Protein AF-A0A7W0UJC6-F1 (afdb_monomer_lite)

Radius of gyration: 40.19 Å; chains: 1; bounding box: 81×42×107 Å

Foldseek 3Di:
DDPVVVVVVVVVVVVVVVVVVVVVVVVVVVVVVVVVVVVVVVVVVVVVCVVVVVPPPPPPPPPPDDPCVVVVHDDDDDDDAADDAADDPVDDDDAPDVLHDHHHAHPAADDDDDDPDDDPSRNVRVCVVVVHDDDDDDPPDD

pLDDT: mean 87.93, std 11.22, range [51.31, 97.69]

Secondary structure (DSSP, 8-state):
--HHHHHHHHHHHHHHHHHHHHHHHHHHHHHHHHHHHHHHHHHHHHHHHHHHHSSSS----PPSS--TTTTT--PPP--------EE-TTS----SSSS--SS-EESSPPPSS--SS---HHHHHHHHHTTPPP----TT--

Sequence (142 aa):
MSKKLQEKQRKRLAEEARKAQQQRAHRRSNLITLGIALLVAAIVVVLIIQQTAGDAGSTSSAPAGVPMDEAGCTDIEEFEAEGREHIDPAQAVEYETTPPTSGNHFGTPLDAGFFPSEQPEGAVLHNLEHGQIAIWYSPDMP

Structure (mmCIF, N/CA/C/O backbone):
data_AF-A0A7W0UJC6-F1
#
_entry.id   AF-A0A7W0UJC6-F1
#
loop_
_atom_site.group_PDB
_atom_site.id
_atom_site.type_symbol
_atom_site.label_atom_id
_atom_site.label_alt_id
_atom_site.label_comp_id
_atom_site.label_asym_id
_atom_site.label_entity_id
_atom_site.label_seq_id
_atom_site.pdbx_PDB_ins_code
_atom_site.Cartn_x
_atom_site.Cartn_y
_atom_site.Cartn_z
_atom_site.occupancy
_atom_site.B_iso_or_equiv
_atom_site.auth_seq_id
_atom_site.auth_comp_id
_atom_site.auth_asym_id
_atom_site.auth_atom_id
_atom_site.pdbx_PDB_model_num
ATOM 1 N N . MET A 1 1 ? -65.809 0.322 80.908 1.00 58.91 1 MET A N 1
ATOM 2 C CA 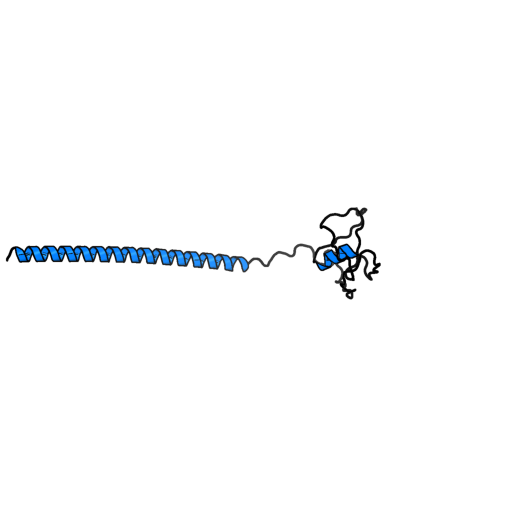. MET A 1 1 ? -64.559 0.833 80.292 1.00 58.91 1 MET A CA 1
ATOM 3 C C . MET A 1 1 ? -64.775 2.258 79.794 1.00 58.91 1 MET A C 1
ATOM 5 O O . MET A 1 1 ? -65.839 2.536 79.260 1.00 58.91 1 MET A O 1
ATOM 9 N N . SER A 1 2 ? -63.809 3.164 79.981 1.00 80.94 2 SER A N 1
ATOM 10 C CA . SER A 1 2 ? -63.935 4.574 79.569 1.00 80.94 2 SER A CA 1
ATOM 11 C C . SER A 1 2 ? -63.904 4.723 78.041 1.00 80.94 2 SER A C 1
ATOM 13 O O . SER A 1 2 ? -63.013 4.175 77.393 1.00 80.94 2 SER A O 1
ATOM 15 N N . LYS A 1 3 ? -64.834 5.501 77.462 1.00 81.88 3 LYS A N 1
ATOM 16 C CA . LYS A 1 3 ? -64.930 5.778 76.010 1.00 81.88 3 LYS A CA 1
ATOM 17 C C . LYS A 1 3 ? -63.601 6.256 75.400 1.00 81.88 3 LYS A C 1
ATOM 19 O O . LYS A 1 3 ? -63.263 5.888 74.279 1.00 81.88 3 LYS A O 1
ATOM 24 N N . LYS A 1 4 ? -62.799 6.998 76.175 1.00 82.25 4 LYS A N 1
ATOM 25 C CA . LYS A 1 4 ? -61.469 7.480 75.762 1.00 82.25 4 LYS A CA 1
ATOM 26 C C . LYS A 1 4 ? -60.470 6.346 75.497 1.00 82.25 4 LYS A C 1
ATOM 28 O O . LYS A 1 4 ? -59.620 6.470 74.619 1.00 82.25 4 LYS A O 1
ATOM 33 N N . LEU A 1 5 ? -60.565 5.236 76.234 1.00 84.75 5 LEU A N 1
ATOM 34 C CA . LEU A 1 5 ? -59.692 4.076 76.042 1.00 84.75 5 LEU A CA 1
ATOM 35 C C . LEU A 1 5 ? -60.016 3.361 74.723 1.00 84.75 5 LEU A C 1
ATOM 37 O O . LEU A 1 5 ? -59.102 3.035 73.968 1.00 84.75 5 LEU A O 1
ATOM 41 N N . GLN A 1 6 ? -61.307 3.194 74.420 1.00 86.69 6 GLN A N 1
ATOM 42 C CA . GLN A 1 6 ? -61.773 2.577 73.175 1.00 86.69 6 GLN A CA 1
ATOM 43 C C . GLN A 1 6 ? -61.375 3.406 71.947 1.00 86.69 6 GLN A C 1
ATOM 45 O O . GLN A 1 6 ? -60.921 2.857 70.945 1.00 86.69 6 GLN A O 1
ATOM 50 N N . GLU A 1 7 ? -61.476 4.735 72.026 1.00 88.19 7 GLU A N 1
ATOM 51 C CA . GLU A 1 7 ? -61.050 5.624 70.941 1.00 88.19 7 GLU A CA 1
ATOM 52 C C . GLU A 1 7 ? -59.532 5.551 70.698 1.00 88.19 7 GLU A C 1
ATOM 54 O O . GLU A 1 7 ? -59.084 5.457 69.553 1.00 88.19 7 GLU A O 1
ATOM 59 N N . LYS A 1 8 ? -58.728 5.508 71.770 1.00 87.75 8 LYS A N 1
ATOM 60 C CA . LYS A 1 8 ? -57.268 5.342 71.685 1.00 87.75 8 LYS A CA 1
ATOM 61 C C . LYS A 1 8 ? -56.878 3.994 71.072 1.00 87.75 8 LYS A C 1
ATOM 63 O O . LYS A 1 8 ? -55.961 3.945 70.255 1.00 87.75 8 LYS A O 1
ATOM 68 N N . GLN A 1 9 ? -57.575 2.917 71.434 1.00 89.06 9 GLN A N 1
ATOM 69 C CA . GLN A 1 9 ? -57.369 1.587 70.852 1.00 89.06 9 GLN A CA 1
ATOM 70 C C . GLN A 1 9 ? -57.718 1.559 69.357 1.00 89.06 9 GLN A C 1
ATOM 72 O O . GLN A 1 9 ? -56.924 1.060 68.565 1.00 89.06 9 GLN A O 1
ATOM 77 N N . ARG A 1 10 ? -58.840 2.167 68.945 1.00 89.00 10 ARG A N 1
ATOM 78 C CA . ARG A 1 10 ? -59.223 2.271 67.524 1.00 89.00 10 ARG A CA 1
ATOM 79 C C . ARG A 1 10 ? -58.198 3.044 66.694 1.00 89.00 10 ARG A C 1
ATOM 81 O O . ARG A 1 10 ? -57.856 2.599 65.604 1.00 89.00 10 ARG A O 1
ATOM 88 N N . LYS A 1 11 ? -57.674 4.163 67.210 1.00 89.50 11 LYS A N 1
ATOM 89 C CA . LYS A 1 11 ? -56.626 4.942 66.524 1.00 89.50 11 LYS A CA 1
ATOM 90 C C . LYS A 1 11 ? -55.333 4.140 66.355 1.00 89.50 11 LYS A C 1
ATOM 92 O O . LYS A 1 11 ? -54.776 4.136 65.264 1.00 89.50 11 LYS A O 1
ATOM 97 N N . ARG A 1 12 ? -54.900 3.415 67.395 1.00 90.19 12 ARG A N 1
ATOM 98 C CA . ARG A 1 12 ? -53.716 2.538 67.332 1.00 90.19 12 ARG A CA 1
ATOM 99 C C . ARG A 1 12 ? -53.869 1.429 66.293 1.00 90.19 12 ARG A C 1
ATOM 101 O O . ARG A 1 12 ? -52.991 1.278 65.454 1.00 90.19 12 ARG A O 1
ATOM 108 N N . LEU A 1 13 ? -55.007 0.733 66.290 1.00 91.94 13 LEU A N 1
ATOM 109 C CA . LEU A 1 13 ? -55.294 -0.312 65.301 1.00 91.94 13 LEU A CA 1
ATOM 110 C C . LEU A 1 13 ? -55.309 0.237 63.866 1.00 91.94 13 LEU A C 1
ATOM 112 O O . LEU A 1 13 ? -54.779 -0.398 62.960 1.00 91.94 13 LEU A O 1
ATOM 116 N N . ALA A 1 14 ? -55.876 1.429 63.649 1.00 90.12 14 ALA A N 1
ATOM 117 C CA . ALA A 1 14 ? -55.878 2.072 62.334 1.00 90.12 14 ALA A CA 1
ATOM 118 C C . ALA A 1 14 ? -54.464 2.474 61.872 1.00 90.12 14 ALA A C 1
ATOM 120 O O . ALA A 1 14 ? -54.130 2.322 60.697 1.00 90.12 14 ALA A O 1
ATOM 121 N N . GLU A 1 15 ? -53.616 2.958 62.782 1.00 90.94 15 GLU A N 1
ATOM 122 C CA . GLU A 1 15 ? -52.222 3.303 62.487 1.00 90.94 15 GLU A CA 1
ATOM 123 C C . GLU A 1 15 ? -51.372 2.058 62.182 1.00 90.94 15 GLU A C 1
ATOM 125 O O . GLU A 1 15 ? -50.611 2.056 61.213 1.00 90.94 15 GLU A O 1
ATOM 130 N N . GLU A 1 16 ? -51.538 0.981 62.952 1.00 92.12 16 GLU A N 1
ATOM 131 C CA . GLU A 1 16 ? -50.898 -0.317 62.706 1.00 92.12 16 GLU A CA 1
ATOM 132 C C . GLU A 1 16 ? -51.335 -0.917 61.367 1.00 92.12 16 GLU A C 1
ATOM 134 O O . GLU A 1 16 ? -50.486 -1.348 60.586 1.00 92.12 16 GLU A O 1
ATOM 139 N N . ALA A 1 17 ? -52.632 -0.872 61.045 1.00 89.25 17 ALA A N 1
ATOM 140 C CA . ALA A 1 17 ? -53.151 -1.319 59.754 1.00 89.25 17 ALA A CA 1
ATOM 141 C C . ALA A 1 17 ? -52.560 -0.509 58.588 1.00 89.25 17 ALA A C 1
ATOM 143 O O . ALA A 1 17 ? -52.154 -1.087 57.578 1.00 89.25 17 ALA A O 1
ATOM 144 N N . ARG A 1 18 ? -52.431 0.816 58.742 1.00 88.12 18 ARG A N 1
ATOM 145 C CA . ARG A 1 18 ? -51.830 1.700 57.731 1.00 88.12 18 ARG A CA 1
ATOM 146 C C . ARG A 1 18 ? -50.337 1.421 57.543 1.00 88.12 18 ARG A C 1
ATOM 148 O O . ARG A 1 18 ? -49.884 1.321 56.404 1.00 88.12 18 ARG A O 1
ATOM 155 N N . LYS A 1 19 ? -49.586 1.224 58.634 1.00 89.25 19 LYS A N 1
ATOM 156 C CA . LYS A 1 19 ? -48.168 0.819 58.598 1.00 89.25 19 LYS A CA 1
ATOM 157 C C . LYS A 1 19 ? -47.995 -0.553 57.948 1.00 89.25 19 LYS A C 1
ATOM 159 O O . LYS A 1 19 ? -47.136 -0.709 57.087 1.00 89.25 19 LYS A O 1
ATOM 164 N N . ALA A 1 20 ? -48.837 -1.528 58.289 1.00 88.56 20 ALA A N 1
ATOM 165 C CA . ALA A 1 20 ? -48.814 -2.857 57.684 1.00 88.56 20 ALA A CA 1
ATOM 166 C C . ALA A 1 20 ? -49.140 -2.809 56.181 1.00 88.56 20 ALA A C 1
ATOM 168 O O . ALA A 1 20 ? -48.498 -3.500 55.391 1.00 88.56 20 ALA A O 1
ATOM 169 N N . GLN A 1 21 ? -50.090 -1.968 55.763 1.00 87.12 21 GLN A N 1
ATOM 170 C CA . GLN A 1 21 ? -50.418 -1.763 54.351 1.00 87.12 21 GLN A CA 1
ATOM 171 C C . GLN A 1 21 ? -49.261 -1.105 53.587 1.00 87.12 21 GLN A C 1
ATOM 173 O O . GLN A 1 21 ? -48.911 -1.577 52.507 1.00 87.12 21 GLN A O 1
ATOM 178 N N . GLN A 1 22 ? -48.618 -0.081 54.160 1.00 86.62 22 GLN A N 1
ATOM 179 C CA . GLN A 1 22 ? -47.421 0.545 53.586 1.00 86.62 22 GLN A CA 1
ATOM 180 C C . GLN A 1 22 ? -46.264 -0.454 53.471 1.00 86.62 22 GLN A C 1
ATOM 182 O O . GLN A 1 22 ? -45.673 -0.586 52.404 1.00 86.62 22 GLN A O 1
ATOM 187 N N . GLN A 1 23 ? -45.982 -1.230 54.521 1.00 86.94 23 GLN A N 1
ATOM 188 C CA . GLN A 1 23 ? -44.944 -2.266 54.492 1.00 86.94 23 GLN A CA 1
ATOM 189 C C . GLN A 1 23 ? -45.229 -3.345 53.441 1.00 86.94 23 GLN A C 1
ATOM 191 O O . GLN A 1 23 ? -44.312 -3.775 52.744 1.00 86.94 23 GLN A O 1
ATOM 196 N N . ARG A 1 24 ? -46.488 -3.774 53.283 1.00 87.00 24 ARG A N 1
ATOM 197 C CA . ARG A 1 24 ? -46.894 -4.714 52.225 1.00 87.00 24 ARG A CA 1
ATOM 198 C C . ARG A 1 24 ? -46.717 -4.111 50.831 1.00 87.00 24 ARG A C 1
ATOM 200 O O . ARG A 1 24 ? -46.233 -4.808 49.944 1.00 87.00 24 ARG A O 1
ATOM 207 N N . ALA A 1 25 ? -47.061 -2.836 50.648 1.00 87.25 25 ALA A N 1
ATOM 208 C CA . ALA A 1 25 ? -46.864 -2.127 49.386 1.00 87.25 25 ALA A CA 1
ATOM 209 C C . ALA A 1 25 ? -45.372 -2.013 49.029 1.00 87.25 25 ALA A C 1
ATOM 211 O O . ALA A 1 25 ? -44.998 -2.386 47.922 1.00 87.25 25 ALA A O 1
ATOM 212 N N . HIS A 1 26 ? -44.521 -1.619 49.983 1.00 89.56 26 HIS A N 1
ATOM 213 C CA . HIS A 1 26 ? -43.067 -1.560 49.800 1.00 89.56 26 HIS A CA 1
ATOM 214 C C . HIS A 1 26 ? -42.449 -2.936 49.529 1.00 89.56 26 HIS A C 1
ATOM 216 O O . HIS A 1 26 ? -41.597 -3.077 48.659 1.00 89.56 26 HIS A O 1
ATOM 222 N N . ARG A 1 27 ? -42.893 -3.991 50.226 1.00 88.38 27 ARG A N 1
ATOM 223 C CA . ARG A 1 27 ? -42.437 -5.361 49.939 1.00 88.38 27 ARG A CA 1
ATOM 224 C C . ARG A 1 27 ? -42.818 -5.787 48.525 1.00 88.38 27 ARG A C 1
ATOM 226 O O . ARG A 1 27 ? -41.982 -6.335 47.817 1.00 88.38 27 ARG A O 1
ATOM 233 N N . ARG A 1 28 ? -44.052 -5.508 48.096 1.00 91.12 28 ARG A N 1
ATOM 234 C CA . ARG A 1 28 ? -44.520 -5.833 46.744 1.00 91.12 28 ARG A CA 1
ATOM 235 C C . ARG A 1 28 ? -43.750 -5.054 45.678 1.00 91.12 28 ARG A C 1
ATOM 237 O O . ARG A 1 28 ? -43.342 -5.664 44.698 1.00 91.12 28 ARG A O 1
ATOM 244 N N . SER A 1 29 ? -43.516 -3.755 45.872 1.00 87.69 29 SER A N 1
ATOM 245 C CA . SER A 1 29 ? -42.715 -2.961 44.934 1.00 87.69 29 SER A CA 1
ATOM 246 C C . SER A 1 29 ? -41.281 -3.471 44.860 1.00 87.69 29 SER A C 1
ATOM 248 O O . SER A 1 29 ? -40.776 -3.663 43.765 1.00 87.69 29 SER A O 1
ATOM 250 N N . ASN A 1 30 ? -40.655 -3.784 45.997 1.00 91.12 30 ASN A N 1
ATOM 251 C CA . ASN A 1 30 ? -39.281 -4.286 46.023 1.00 91.12 30 ASN A CA 1
ATOM 252 C C . ASN A 1 30 ? -39.153 -5.647 45.324 1.00 91.12 30 ASN A C 1
ATOM 254 O O . ASN A 1 30 ? -38.182 -5.867 44.609 1.00 91.12 30 ASN A O 1
ATOM 258 N N . LEU A 1 31 ? -40.139 -6.538 45.486 1.00 95.69 31 LEU A N 1
ATOM 259 C CA . LEU A 1 31 ? -40.177 -7.820 44.774 1.00 95.69 31 LEU A CA 1
ATOM 260 C C . LEU A 1 31 ? -40.332 -7.634 43.259 1.00 95.69 31 LEU A C 1
ATOM 262 O O . LEU A 1 31 ? -39.664 -8.323 42.495 1.00 95.69 31 LEU A O 1
ATOM 266 N N . ILE A 1 32 ? -41.173 -6.691 42.823 1.00 96.12 32 ILE A N 1
ATOM 267 C CA . ILE A 1 32 ? -41.335 -6.362 41.398 1.00 96.12 32 ILE A CA 1
ATOM 268 C C . ILE A 1 32 ? -40.032 -5.788 40.835 1.00 96.12 32 ILE A C 1
ATOM 270 O O . ILE A 1 32 ? -39.563 -6.252 39.799 1.00 96.12 32 ILE A O 1
ATOM 274 N N . THR A 1 33 ? -39.413 -4.831 41.530 1.00 94.88 33 THR A N 1
ATOM 275 C CA . THR A 1 33 ? -38.138 -4.232 41.115 1.00 94.88 33 THR A CA 1
ATOM 276 C C . THR A 1 33 ? -37.034 -5.280 41.015 1.00 94.88 33 THR A C 1
ATOM 278 O O . THR A 1 33 ? -36.298 -5.289 40.033 1.00 94.88 33 THR A O 1
ATOM 281 N N . LEU A 1 34 ? -36.943 -6.198 41.983 1.00 97.00 34 LEU A N 1
ATOM 282 C CA . LEU A 1 34 ? -35.980 -7.299 41.945 1.00 97.00 34 LEU A CA 1
ATOM 283 C C . LEU A 1 34 ? -36.236 -8.232 40.753 1.00 97.00 34 LEU A C 1
ATOM 285 O O . LEU A 1 34 ? -35.294 -8.610 40.064 1.00 97.00 34 LEU A O 1
ATOM 289 N N . GLY A 1 35 ? -37.500 -8.565 40.479 1.00 97.00 35 GLY A N 1
ATOM 290 C CA . GLY A 1 35 ? -37.876 -9.378 39.321 1.00 97.00 35 GLY A CA 1
ATOM 291 C C . GLY A 1 35 ? -37.488 -8.727 37.990 1.00 97.00 35 GLY A C 1
ATOM 292 O O . GLY A 1 35 ? -36.915 -9.391 37.131 1.00 97.00 35 GLY A O 1
ATOM 293 N N . ILE A 1 36 ? -37.731 -7.420 37.840 1.00 97.19 36 ILE A N 1
ATOM 294 C CA . ILE A 1 36 ? -37.330 -6.657 36.647 1.00 97.19 36 ILE A CA 1
ATOM 295 C C . ILE A 1 36 ? -35.803 -6.623 36.519 1.00 97.19 36 ILE A C 1
ATOM 297 O O . ILE A 1 36 ? -35.282 -6.874 35.437 1.00 97.19 36 ILE A O 1
ATOM 301 N N . ALA A 1 37 ? -35.081 -6.359 37.610 1.00 96.88 37 ALA A N 1
ATOM 302 C CA . ALA A 1 37 ? -33.621 -6.326 37.598 1.00 96.88 37 ALA A CA 1
ATOM 303 C C . ALA A 1 37 ? -33.017 -7.675 37.169 1.00 96.88 37 ALA A C 1
ATOM 305 O O . ALA A 1 37 ? -32.107 -7.703 36.344 1.00 96.88 37 ALA A O 1
ATOM 306 N N . LEU A 1 38 ? -33.559 -8.792 37.671 1.00 97.69 38 LEU A N 1
ATOM 307 C CA . LEU A 1 38 ? -33.133 -10.137 37.275 1.00 97.69 38 LEU A CA 1
ATOM 308 C C . LEU A 1 38 ? -33.445 -10.440 35.805 1.00 97.69 38 LEU A C 1
ATOM 310 O O . LEU A 1 38 ? -32.604 -11.012 35.115 1.00 97.69 38 LEU A O 1
ATOM 314 N N . LEU A 1 39 ? -34.616 -10.029 35.309 1.00 97.56 39 LEU A N 1
ATOM 315 C CA . LEU A 1 39 ? -34.985 -10.196 33.901 1.00 97.56 39 LEU A CA 1
ATOM 316 C C . LEU A 1 39 ? -34.026 -9.431 32.978 1.00 97.56 39 LEU A C 1
ATOM 318 O O . LEU A 1 39 ? -33.527 -9.994 32.007 1.00 97.56 39 LEU A O 1
ATOM 322 N N . VAL A 1 40 ? -33.736 -8.167 33.296 1.00 97.56 40 VAL A N 1
ATOM 323 C CA . VAL A 1 40 ? -32.799 -7.338 32.523 1.00 97.56 40 VAL A CA 1
ATOM 324 C C . VAL A 1 40 ? -31.397 -7.947 32.543 1.00 97.56 40 VAL A C 1
ATOM 326 O O . VAL A 1 40 ? -30.776 -8.064 31.489 1.00 97.56 40 VAL A O 1
ATOM 329 N N . ALA A 1 41 ? -30.917 -8.400 33.705 1.00 96.88 41 ALA A N 1
ATOM 330 C CA . ALA A 1 41 ? -29.619 -9.060 33.814 1.00 96.88 41 ALA A CA 1
ATOM 331 C C . ALA A 1 41 ? -29.541 -10.328 32.943 1.00 96.88 41 ALA A C 1
ATOM 333 O O . ALA A 1 41 ? -28.555 -10.521 32.235 1.00 96.88 41 ALA A O 1
ATOM 334 N N . ALA A 1 42 ? -30.593 -11.153 32.930 1.00 96.88 42 ALA A N 1
ATOM 335 C CA . ALA A 1 42 ? -30.658 -12.345 32.086 1.00 96.88 42 ALA A CA 1
ATOM 336 C C . ALA A 1 42 ? -30.619 -12.003 30.586 1.00 96.88 42 ALA A C 1
ATOM 338 O O . ALA A 1 42 ? -29.886 -12.643 29.835 1.00 96.88 42 ALA A O 1
ATOM 339 N N . ILE A 1 43 ? -31.348 -10.967 30.152 1.00 96.75 43 ILE A N 1
ATOM 340 C CA . ILE A 1 43 ? -31.332 -10.501 28.755 1.00 96.75 43 ILE A CA 1
ATOM 341 C C . ILE A 1 43 ? -29.926 -10.040 28.354 1.00 96.75 43 ILE A C 1
ATOM 343 O O . ILE A 1 43 ? -29.435 -10.437 27.301 1.00 96.75 43 ILE A O 1
ATOM 347 N N . VAL A 1 44 ? -29.255 -9.248 29.196 1.00 95.88 44 VAL A N 1
ATOM 348 C CA . VAL A 1 44 ? -27.887 -8.771 28.927 1.00 95.88 44 VAL A CA 1
ATOM 349 C C . VAL A 1 44 ? -26.913 -9.941 28.779 1.00 95.88 44 VAL A C 1
ATOM 351 O O . VAL A 1 44 ? -26.131 -9.961 27.833 1.00 95.88 44 VAL A O 1
ATOM 354 N N . VAL A 1 45 ? -26.993 -10.952 29.650 1.00 94.50 45 VAL A N 1
ATOM 355 C CA . VAL A 1 45 ? -26.152 -12.158 29.552 1.00 94.50 45 VAL A CA 1
ATOM 356 C C . VAL A 1 45 ? -26.398 -12.907 28.237 1.00 94.50 45 VAL A C 1
ATOM 358 O O . VAL A 1 45 ? -25.443 -13.280 27.562 1.00 94.50 45 VAL A O 1
ATOM 361 N N . VAL A 1 46 ? -27.659 -13.079 27.828 1.00 92.31 46 VAL A N 1
ATOM 362 C CA . VAL A 1 46 ? -28.016 -13.734 26.556 1.00 92.31 46 VAL A CA 1
ATOM 363 C C . VAL A 1 46 ? -27.490 -12.957 25.343 1.00 92.31 46 VAL A C 1
ATOM 365 O O . VAL A 1 46 ? -27.035 -13.564 24.374 1.00 92.31 46 VAL A O 1
ATOM 368 N N . LEU A 1 47 ? -27.522 -11.622 25.379 1.00 89.69 47 LEU A N 1
ATOM 369 C CA . LEU A 1 47 ? -26.970 -10.781 24.312 1.00 89.69 47 LEU A CA 1
ATOM 370 C C . LEU A 1 47 ? -25.444 -10.897 24.214 1.00 89.69 47 LEU A C 1
ATOM 372 O O . LEU A 1 47 ? -24.921 -11.017 23.109 1.00 89.69 47 LEU A O 1
ATOM 376 N N . ILE A 1 48 ? -24.742 -10.925 25.351 1.00 87.56 48 ILE A N 1
ATOM 377 C CA . ILE A 1 48 ? -23.283 -11.111 25.387 1.00 87.56 48 ILE A CA 1
ATOM 378 C C . ILE A 1 48 ? -22.905 -12.476 24.800 1.00 87.56 48 ILE A C 1
ATOM 380 O O . ILE A 1 48 ? -22.017 -12.542 23.958 1.00 87.56 48 ILE A O 1
ATOM 384 N N . ILE A 1 49 ? -23.609 -13.550 25.182 1.00 85.81 49 ILE A N 1
ATOM 385 C CA . ILE A 1 49 ? -23.356 -14.904 24.657 1.00 85.81 49 ILE A CA 1
ATOM 386 C C . ILE A 1 49 ? -23.578 -14.968 23.141 1.00 85.81 49 ILE A C 1
ATOM 388 O O . ILE A 1 49 ? -22.805 -15.611 22.442 1.00 85.81 49 ILE A O 1
ATOM 392 N N . GLN A 1 50 ? -24.608 -14.304 22.608 1.00 79.38 50 GLN A N 1
ATOM 393 C CA . GLN A 1 50 ? -24.846 -14.283 21.159 1.00 79.38 50 GLN A CA 1
ATOM 394 C C . GLN A 1 50 ? -23.765 -13.514 20.388 1.00 79.38 50 GLN A C 1
ATOM 396 O O . GLN A 1 50 ? -23.407 -13.934 19.291 1.00 79.38 50 GLN A O 1
ATOM 401 N N . GLN A 1 51 ? -23.213 -12.432 20.952 1.00 71.56 51 GLN A N 1
ATOM 402 C CA . GLN A 1 51 ? -22.095 -11.720 20.322 1.00 71.56 51 GLN A CA 1
ATOM 403 C C . GLN A 1 51 ? -20.803 -12.541 20.339 1.00 71.56 51 GLN A C 1
ATOM 405 O O . GLN A 1 51 ? -20.077 -12.540 19.354 1.00 71.56 51 GLN A O 1
ATOM 410 N N . THR A 1 52 ? -20.523 -13.277 21.417 1.00 65.12 52 THR A N 1
ATOM 411 C CA . THR A 1 52 ? -19.295 -14.083 21.509 1.00 65.12 52 THR A CA 1
ATOM 412 C C . THR A 1 52 ? -19.396 -15.432 20.795 1.00 65.12 52 THR A C 1
ATOM 414 O O . THR A 1 52 ? -18.383 -15.958 20.344 1.00 65.12 52 THR A O 1
ATOM 417 N N . ALA A 1 53 ? -20.599 -15.996 20.650 1.00 61.31 53 ALA A N 1
ATOM 418 C CA . ALA A 1 53 ? -20.823 -17.237 19.908 1.00 61.31 53 ALA A CA 1
ATOM 419 C C . ALA A 1 53 ? -20.871 -17.035 18.381 1.00 61.31 53 ALA A C 1
ATOM 421 O O . ALA A 1 53 ? -20.651 -17.996 17.646 1.00 61.31 53 ALA A O 1
ATOM 422 N N . GLY A 1 54 ? -21.132 -15.811 17.903 1.00 53.19 54 GLY A N 1
ATOM 423 C CA . GLY A 1 54 ? -21.137 -15.474 16.474 1.00 53.19 54 GLY A CA 1
ATOM 424 C C . GLY A 1 54 ? -19.762 -15.556 15.798 1.00 53.19 54 GLY A C 1
ATOM 425 O O . GLY A 1 54 ? -19.701 -15.829 14.604 1.00 53.19 54 GLY A O 1
ATOM 426 N N . ASP A 1 55 ? -18.674 -15.408 16.560 1.00 54.22 55 ASP A N 1
ATOM 427 C CA . ASP A 1 55 ? -17.295 -15.446 16.040 1.00 54.22 55 ASP A CA 1
ATOM 428 C C . ASP A 1 55 ? -16.638 -16.835 16.106 1.00 54.22 55 ASP A C 1
ATOM 430 O O . ASP A 1 55 ? -15.606 -17.073 15.483 1.00 54.22 55 ASP A O 1
ATOM 434 N N . ALA A 1 56 ? -17.224 -17.792 16.831 1.00 52.72 56 ALA A N 1
ATOM 435 C CA . ALA A 1 56 ? -16.592 -19.092 17.077 1.00 52.72 56 ALA A CA 1
ATOM 436 C C . ALA A 1 56 ? -16.869 -20.156 15.990 1.00 52.72 56 ALA A C 1
ATOM 438 O O . ALA A 1 56 ? -16.404 -21.287 16.118 1.00 52.72 56 ALA A O 1
ATOM 439 N N . GLY A 1 57 ? -17.637 -19.827 14.942 1.00 51.81 57 GLY A N 1
ATOM 440 C CA . GLY A 1 57 ? -18.154 -20.810 13.977 1.00 51.81 57 GLY 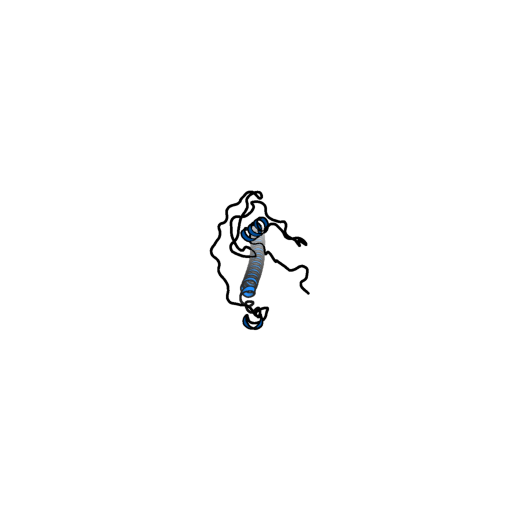A CA 1
ATOM 441 C C . GLY A 1 57 ? -18.000 -20.475 12.492 1.00 51.81 57 GLY A C 1
ATOM 442 O O . GLY A 1 57 ? -18.512 -21.229 11.670 1.00 51.81 57 GLY A O 1
ATOM 443 N N . SER A 1 58 ? -17.319 -19.385 12.120 1.00 51.31 58 SER A N 1
ATOM 444 C CA . SER A 1 58 ? -17.202 -18.950 10.717 1.00 51.31 58 SER A CA 1
ATOM 445 C C . SER A 1 58 ? -15.750 -18.755 10.263 1.00 51.31 58 SER A C 1
ATOM 447 O O . SER A 1 58 ? -15.387 -17.712 9.729 1.00 51.31 58 SER A O 1
ATOM 449 N N . THR A 1 59 ? -14.911 -19.775 10.436 1.00 51.50 59 THR A N 1
ATOM 450 C CA . THR A 1 59 ? -13.576 -19.866 9.804 1.00 51.50 59 THR A CA 1
ATOM 451 C C . THR A 1 59 ? -13.462 -21.097 8.909 1.00 51.50 59 THR A C 1
ATOM 453 O O . THR A 1 59 ? -12.463 -21.810 8.876 1.00 51.50 59 THR A O 1
ATOM 456 N N . SER A 1 60 ? -14.515 -21.368 8.148 1.00 56.59 60 SER A N 1
ATOM 457 C CA . SER A 1 60 ? -14.433 -22.258 6.990 1.00 56.59 60 SER A CA 1
ATOM 458 C C . SER A 1 60 ? -15.160 -21.616 5.822 1.00 56.59 60 SER A C 1
ATOM 460 O O . SER A 1 60 ? -16.094 -22.173 5.253 1.00 56.59 60 SER A O 1
ATOM 462 N N . SER A 1 61 ? -14.725 -20.410 5.457 1.00 61.19 61 SER A N 1
ATOM 463 C CA . SER A 1 61 ? -14.733 -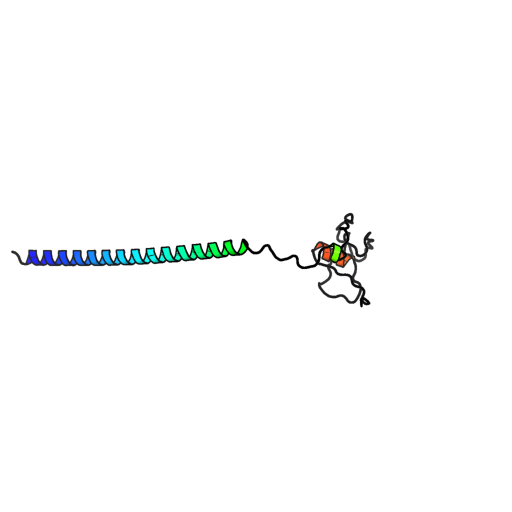20.043 4.049 1.00 61.19 61 SER A CA 1
ATOM 464 C C . SER A 1 61 ? -13.952 -21.141 3.333 1.00 61.19 61 SER A C 1
ATOM 466 O O . SER A 1 61 ? -12.752 -21.301 3.553 1.00 61.19 61 SER A O 1
ATOM 468 N N . ALA A 1 62 ? -14.645 -21.957 2.536 1.00 64.88 62 ALA A N 1
ATOM 469 C CA . ALA A 1 62 ? -13.964 -22.756 1.530 1.00 64.88 62 ALA A CA 1
ATOM 470 C C . ALA A 1 62 ? -12.997 -21.819 0.783 1.00 64.88 62 ALA A C 1
ATOM 472 O O . ALA A 1 62 ? -13.383 -20.669 0.530 1.00 64.88 62 ALA A O 1
ATOM 473 N N . PRO A 1 63 ? -11.755 -22.244 0.492 1.00 63.38 63 PRO A N 1
ATOM 474 C CA . PRO A 1 63 ? -10.832 -21.397 -0.243 1.00 63.38 63 PRO A CA 1
ATOM 475 C C . PRO A 1 63 ? -11.527 -20.949 -1.530 1.00 63.38 63 PRO A C 1
ATOM 477 O O . PRO A 1 63 ? -12.018 -21.770 -2.303 1.00 63.38 63 PRO A O 1
ATOM 480 N N . ALA A 1 64 ? -11.662 -19.636 -1.702 1.00 74.25 64 ALA A N 1
ATOM 481 C CA . ALA A 1 64 ? -12.142 -19.079 -2.950 1.00 74.25 64 ALA A CA 1
ATOM 482 C C . ALA A 1 64 ? -11.013 -19.242 -3.972 1.00 74.25 64 ALA A C 1
ATOM 484 O O . ALA A 1 64 ? -9.934 -18.690 -3.774 1.00 74.25 64 ALA A O 1
ATOM 485 N N . GLY A 1 65 ? -11.258 -20.010 -5.032 1.00 77.94 65 GLY A N 1
ATOM 486 C CA . GLY A 1 65 ? -10.294 -20.239 -6.107 1.00 77.94 65 GLY A CA 1
ATOM 487 C C . GLY A 1 65 ? -9.916 -21.706 -6.287 1.00 77.94 65 GLY A C 1
ATOM 488 O O . GLY A 1 65 ? -10.507 -22.603 -5.686 1.00 77.94 65 GLY A O 1
ATOM 489 N N . VAL A 1 66 ? -8.943 -21.923 -7.164 1.00 86.25 66 VAL A N 1
ATOM 490 C CA . VAL A 1 66 ? -8.335 -23.226 -7.440 1.00 86.25 66 VAL A CA 1
ATOM 491 C C . VAL A 1 66 ? -6.974 -23.315 -6.732 1.00 86.25 66 VAL A C 1
ATOM 493 O O . VAL A 1 66 ? -6.416 -22.277 -6.363 1.00 86.25 66 VAL A O 1
ATOM 496 N N . PRO A 1 67 ? -6.430 -24.521 -6.501 1.00 86.00 67 PRO A N 1
ATOM 497 C CA . PRO A 1 67 ? -5.054 -24.693 -6.038 1.00 86.00 67 PRO A CA 1
ATOM 498 C C . PRO A 1 67 ? -4.042 -23.915 -6.900 1.00 86.00 67 PRO A C 1
ATOM 500 O O . PRO A 1 67 ? -4.275 -23.708 -8.089 1.00 86.00 67 PRO A O 1
ATOM 503 N N . MET A 1 68 ? -2.914 -23.485 -6.319 1.00 82.56 68 MET A N 1
ATOM 504 C CA . MET A 1 68 ? -1.896 -22.675 -7.020 1.00 82.56 68 MET A CA 1
ATOM 505 C C . MET A 1 68 ? -1.397 -23.329 -8.315 1.00 82.56 68 MET A C 1
ATOM 507 O O . MET A 1 68 ? -1.183 -22.641 -9.311 1.00 82.56 68 MET A O 1
ATOM 511 N N . ASP A 1 69 ? -1.252 -24.653 -8.308 1.00 84.56 69 ASP A N 1
ATOM 512 C CA . ASP A 1 69 ? -0.852 -25.452 -9.463 1.00 84.56 69 ASP A CA 1
ATOM 513 C C . ASP A 1 69 ? -1.906 -25.437 -10.578 1.00 84.56 69 ASP A C 1
ATOM 515 O O . ASP A 1 69 ? -1.555 -25.341 -11.753 1.00 84.56 69 ASP A O 1
ATOM 519 N N . GLU A 1 70 ? -3.194 -25.453 -10.228 1.00 89.50 70 GLU A N 1
ATOM 520 C CA . GLU A 1 70 ? -4.293 -25.325 -11.191 1.00 89.50 70 GLU A CA 1
ATOM 521 C C . GLU A 1 70 ? -4.452 -23.878 -11.691 1.00 89.50 70 GLU A C 1
ATOM 523 O O . GLU A 1 70 ? -4.793 -23.659 -12.853 1.00 89.50 70 GLU A O 1
ATOM 528 N N . ALA A 1 71 ? -4.145 -22.883 -10.852 1.00 86.50 71 ALA A N 1
ATOM 529 C CA . ALA A 1 71 ? -4.134 -21.468 -11.227 1.00 86.50 71 ALA A CA 1
ATOM 530 C C . ALA A 1 71 ? -2.955 -21.092 -12.145 1.00 86.50 71 ALA A C 1
ATOM 532 O O . ALA A 1 71 ? -2.928 -19.982 -12.676 1.00 86.50 71 ALA A O 1
ATOM 533 N N . GLY A 1 72 ? -1.973 -21.984 -12.317 1.00 88.50 72 GLY A N 1
ATOM 534 C CA . GLY A 1 72 ? -0.737 -21.687 -13.038 1.00 88.50 72 GLY A CA 1
ATOM 535 C C . GLY A 1 72 ? 0.152 -20.667 -12.320 1.00 88.50 72 GLY A C 1
ATOM 536 O O . GLY A 1 72 ? 0.955 -20.001 -12.970 1.00 88.50 72 GLY A O 1
ATOM 537 N N . CYS A 1 73 ? 0.003 -20.512 -11.000 1.00 86.50 73 CYS A N 1
ATOM 538 C CA . CYS A 1 73 ? 0.860 -19.640 -10.205 1.00 86.50 73 CYS A CA 1
ATOM 539 C C . CYS A 1 73 ? 2.266 -20.242 -10.088 1.00 86.50 73 CYS A C 1
ATOM 541 O O . CYS A 1 73 ? 2.422 -21.438 -9.837 1.00 86.50 73 CYS A O 1
ATOM 543 N N . THR A 1 74 ? 3.284 -19.403 -10.239 1.00 86.88 74 THR A N 1
ATOM 544 C CA . THR A 1 74 ? 4.683 -19.753 -9.975 1.00 86.88 74 THR A CA 1
ATOM 545 C C . THR A 1 74 ? 5.048 -19.484 -8.516 1.00 86.88 74 THR A C 1
ATOM 547 O O . THR A 1 74 ? 4.236 -18.964 -7.743 1.00 86.88 74 THR A O 1
ATOM 550 N N . ASP A 1 75 ? 6.279 -19.838 -8.141 1.00 88.00 75 ASP A N 1
ATOM 551 C CA . ASP A 1 75 ? 6.853 -19.416 -6.867 1.00 88.00 75 ASP A CA 1
ATOM 552 C C . ASP A 1 75 ? 6.864 -17.884 -6.759 1.00 88.00 75 ASP A C 1
ATOM 554 O O . ASP A 1 75 ? 6.907 -17.167 -7.763 1.00 88.00 75 ASP A O 1
ATOM 558 N N . ILE A 1 76 ? 6.803 -17.394 -5.520 1.00 88.62 76 ILE A N 1
ATOM 559 C CA . ILE A 1 76 ? 6.907 -15.965 -5.228 1.00 88.62 76 ILE A CA 1
ATOM 560 C C . ILE A 1 76 ? 8.330 -15.515 -5.557 1.00 88.62 76 ILE A C 1
ATOM 562 O O . ILE A 1 76 ? 9.297 -16.085 -5.052 1.00 88.62 76 ILE A O 1
ATOM 566 N N . GLU A 1 77 ? 8.438 -14.479 -6.382 1.00 89.25 77 GLU A N 1
ATOM 567 C CA . GLU A 1 77 ? 9.699 -13.804 -6.662 1.00 89.25 77 GLU A CA 1
ATOM 568 C C . GLU A 1 77 ? 9.912 -12.670 -5.653 1.00 89.25 77 GLU A C 1
ATOM 570 O O . GLU A 1 77 ? 8.991 -11.910 -5.345 1.00 89.25 77 GLU A O 1
ATOM 575 N N . GLU A 1 78 ? 11.132 -12.564 -5.131 1.00 91.44 78 GLU A N 1
ATOM 576 C CA . GLU A 1 78 ? 11.559 -11.480 -4.246 1.00 91.44 78 GLU A CA 1
ATOM 577 C C . GLU A 1 78 ? 12.661 -10.676 -4.942 1.00 91.44 78 GLU A C 1
ATOM 579 O O . GLU A 1 78 ? 13.586 -11.249 -5.522 1.00 91.44 78 GLU A O 1
ATOM 584 N N . PHE A 1 79 ? 12.562 -9.350 -4.867 1.00 90.94 79 PHE A N 1
ATOM 585 C CA . PHE A 1 79 ? 13.521 -8.414 -5.450 1.00 90.94 79 PHE A CA 1
ATOM 586 C C . PHE A 1 79 ? 14.138 -7.551 -4.348 1.00 90.94 79 PHE A C 1
ATOM 588 O O . PHE A 1 79 ? 13.495 -7.269 -3.332 1.00 90.94 79 PHE A O 1
ATOM 595 N N . GLU A 1 80 ? 15.386 -7.130 -4.546 1.00 93.94 80 GLU A N 1
ATOM 596 C CA . GLU A 1 80 ? 16.036 -6.184 -3.638 1.00 93.94 80 GLU A CA 1
ATOM 597 C C . GLU A 1 80 ? 15.326 -4.825 -3.683 1.00 93.94 80 GLU A C 1
ATOM 599 O O . GLU A 1 80 ? 14.826 -4.393 -4.719 1.00 93.94 80 GLU A O 1
ATOM 604 N N . ALA A 1 81 ? 15.273 -4.138 -2.541 1.00 93.44 81 ALA A N 1
ATOM 605 C CA . ALA A 1 81 ? 14.609 -2.843 -2.463 1.00 93.44 81 ALA A CA 1
ATOM 606 C C . ALA A 1 81 ? 15.466 -1.742 -3.112 1.00 93.44 81 ALA A C 1
ATOM 608 O O . ALA A 1 81 ? 16.566 -1.443 -2.645 1.00 93.44 81 ALA A O 1
ATOM 609 N N . GLU A 1 82 ? 14.912 -1.059 -4.110 1.00 94.56 82 GLU A N 1
ATOM 610 C CA . GLU A 1 82 ? 15.608 -0.065 -4.942 1.00 94.56 82 GLU A CA 1
ATOM 611 C C . GLU A 1 82 ? 15.577 1.367 -4.357 1.00 94.56 82 GLU A C 1
ATOM 613 O O . GLU A 1 82 ? 15.906 2.346 -5.025 1.00 94.56 82 GLU A O 1
ATOM 618 N N . GLY A 1 83 ? 15.159 1.526 -3.096 1.00 93.38 83 GLY A N 1
ATOM 619 C CA . GLY A 1 83 ? 15.025 2.827 -2.428 1.00 93.38 83 GLY A CA 1
ATOM 620 C C . GLY A 1 83 ? 13.576 3.270 -2.213 1.00 93.38 83 GLY A C 1
ATOM 621 O O . GLY A 1 83 ? 12.643 2.480 -2.354 1.00 93.38 83 GLY A O 1
ATOM 622 N N . ARG A 1 84 ? 13.400 4.521 -1.761 1.00 94.88 84 ARG A N 1
ATOM 623 C CA . ARG A 1 84 ? 12.086 5.098 -1.400 1.00 94.88 84 ARG A CA 1
ATOM 624 C C . ARG A 1 84 ? 12.037 6.632 -1.392 1.00 94.88 84 ARG A C 1
ATOM 626 O O . ARG A 1 84 ? 11.145 7.213 -0.786 1.00 94.88 84 ARG A O 1
ATOM 633 N N . GLU A 1 85 ? 13.047 7.307 -1.929 1.00 97.00 85 GLU A N 1
ATOM 634 C CA . GLU A 1 85 ? 13.109 8.766 -1.847 1.00 97.00 85 GLU A CA 1
ATOM 635 C C . GLU A 1 85 ? 12.122 9.406 -2.827 1.00 97.00 85 GLU A C 1
ATOM 637 O O . GLU A 1 85 ? 12.006 8.975 -3.977 1.00 97.00 85 GLU A O 1
ATOM 642 N N . HIS A 1 86 ? 11.440 10.465 -2.378 1.00 97.38 86 HIS A N 1
ATOM 643 C CA . HIS A 1 86 ? 10.642 11.310 -3.261 1.00 97.38 86 HIS A CA 1
ATOM 644 C C . HIS A 1 86 ? 11.557 12.228 -4.064 1.00 97.38 86 HIS A C 1
ATOM 646 O O . HIS A 1 86 ? 12.296 13.037 -3.501 1.00 97.38 86 HIS A O 1
ATOM 652 N N . ILE A 1 87 ? 11.471 12.120 -5.382 1.00 96.00 87 ILE A N 1
ATOM 653 C CA . ILE A 1 87 ? 12.269 12.892 -6.332 1.00 96.00 87 ILE A CA 1
ATOM 654 C C . ILE A 1 87 ? 11.391 13.815 -7.179 1.00 96.00 87 ILE A C 1
ATOM 656 O O . ILE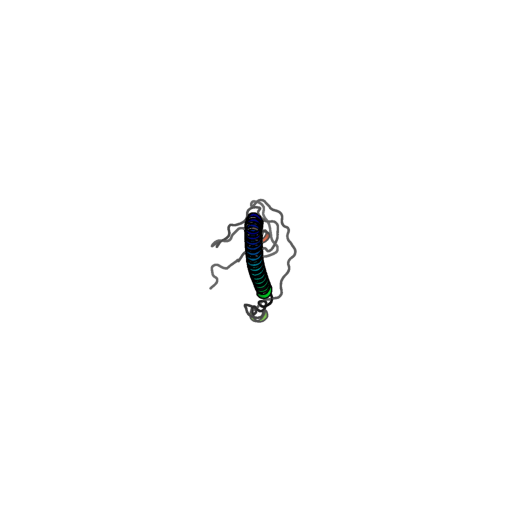 A 1 87 ? 10.169 13.646 -7.273 1.00 96.00 87 ILE A O 1
ATOM 660 N N . ASP A 1 88 ? 12.026 14.803 -7.805 1.00 94.94 88 ASP A N 1
ATOM 661 C CA . ASP A 1 88 ? 11.358 15.682 -8.758 1.00 94.94 88 ASP A CA 1
ATOM 662 C C . ASP A 1 88 ? 11.043 14.913 -10.059 1.00 94.94 88 ASP A C 1
ATOM 664 O O . ASP A 1 88 ? 11.917 14.198 -10.556 1.00 94.94 88 ASP A O 1
ATOM 668 N N . PRO A 1 89 ? 9.844 15.066 -10.657 1.00 91.69 89 PRO A N 1
ATOM 669 C CA . PRO A 1 89 ? 9.495 14.421 -11.926 1.00 91.69 89 PRO A CA 1
ATOM 670 C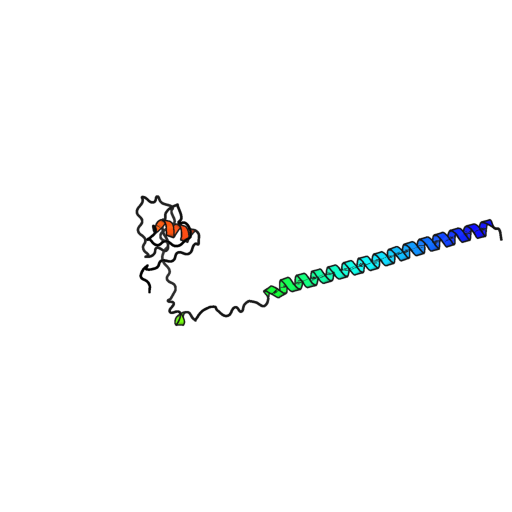 C . PRO A 1 89 ? 10.425 14.734 -13.110 1.00 91.69 89 PRO A C 1
ATOM 672 O O . PRO A 1 89 ? 10.393 14.026 -14.114 1.00 91.69 89 PRO A O 1
ATOM 675 N N . ALA A 1 90 ? 11.242 15.789 -13.031 1.00 91.94 90 ALA A N 1
ATOM 676 C CA . ALA A 1 90 ? 12.268 16.101 -14.023 1.00 91.94 90 ALA A CA 1
ATOM 677 C C . ALA A 1 90 ? 13.531 15.225 -13.904 1.00 91.94 90 ALA A C 1
ATOM 679 O O . ALA A 1 90 ? 14.390 15.270 -14.788 1.00 91.94 90 ALA A O 1
ATOM 680 N N . GLN A 1 91 ? 13.683 14.461 -12.820 1.00 88.88 91 GLN A N 1
ATOM 681 C CA . GLN A 1 91 ? 14.805 13.549 -12.621 1.00 88.88 91 GLN A CA 1
ATOM 682 C C . GLN A 1 91 ? 14.516 12.199 -13.284 1.00 88.88 91 GLN A C 1
ATOM 684 O O . GLN A 1 91 ? 13.449 11.619 -13.101 1.00 88.88 91 GLN A O 1
ATOM 689 N N . ALA A 1 92 ? 15.489 11.690 -14.040 1.00 82.88 92 ALA A N 1
ATOM 690 C CA . ALA A 1 92 ? 15.424 10.335 -14.571 1.00 82.88 92 ALA A CA 1
ATOM 691 C C . ALA A 1 92 ? 15.699 9.313 -13.458 1.00 82.88 92 ALA A C 1
ATOM 693 O O . ALA A 1 92 ? 16.607 9.512 -12.647 1.00 82.88 92 ALA A O 1
ATOM 694 N N . VAL A 1 93 ? 14.938 8.221 -13.461 1.00 87.81 93 VAL A N 1
ATOM 695 C CA . VAL A 1 93 ? 15.164 7.030 -12.636 1.00 87.81 93 VAL A CA 1
ATOM 696 C C . VAL A 1 93 ? 15.115 5.826 -13.550 1.00 87.81 93 VAL A C 1
ATOM 698 O O . VAL A 1 93 ? 14.287 5.773 -14.456 1.00 87.81 93 VAL A O 1
ATOM 701 N N . GLU A 1 94 ? 16.014 4.888 -13.308 1.00 91.56 94 GLU A N 1
ATOM 702 C CA . GLU A 1 94 ? 15.986 3.566 -13.915 1.00 91.56 94 GLU A CA 1
ATOM 703 C C . GLU A 1 94 ? 15.640 2.573 -12.808 1.00 91.56 94 GLU A C 1
ATOM 705 O O . GLU A 1 94 ? 16.201 2.667 -11.715 1.00 91.56 94 GLU A O 1
ATOM 710 N N . TYR A 1 95 ? 14.706 1.669 -13.094 1.00 94.44 95 TYR A N 1
ATOM 711 C CA . TYR A 1 95 ? 14.323 0.581 -12.198 1.00 94.44 95 TYR A CA 1
ATOM 712 C C . TYR A 1 95 ? 14.842 -0.745 -12.752 1.00 94.44 95 TYR A C 1
ATOM 714 O O . TYR A 1 95 ? 14.918 -0.938 -13.969 1.00 94.44 95 TYR A O 1
ATOM 722 N N . GLU A 1 96 ? 15.174 -1.678 -11.870 1.00 94.06 96 GLU A N 1
ATOM 723 C CA . GLU A 1 96 ? 15.661 -3.012 -12.222 1.00 94.06 96 GLU A CA 1
ATOM 724 C C . GLU A 1 96 ? 14.528 -3.948 -12.669 1.00 94.06 96 GLU A C 1
ATOM 726 O O . GLU A 1 96 ? 14.771 -4.935 -13.367 1.00 94.06 96 GLU A O 1
ATOM 731 N N . THR A 1 97 ? 13.284 -3.633 -12.294 1.00 92.94 97 THR A N 1
ATOM 732 C CA . THR A 1 97 ? 12.089 -4.429 -12.602 1.00 92.94 97 THR A CA 1
ATOM 733 C C . THR A 1 97 ? 11.155 -3.727 -13.591 1.00 92.94 97 THR A C 1
ATOM 735 O O . THR A 1 97 ? 11.045 -2.503 -13.624 1.00 92.94 97 THR A O 1
ATOM 738 N N . THR A 1 98 ? 10.465 -4.508 -14.428 1.00 90.75 98 THR A N 1
ATOM 739 C CA . THR A 1 98 ? 9.450 -4.000 -15.365 1.00 90.75 98 THR A CA 1
ATOM 740 C C . THR A 1 98 ? 8.207 -4.898 -15.328 1.00 90.75 98 THR A C 1
ATOM 742 O O . THR A 1 98 ? 8.275 -6.030 -15.813 1.00 90.75 98 THR A O 1
ATOM 745 N N . PRO A 1 99 ? 7.060 -4.419 -14.810 1.00 91.75 99 PRO A N 1
ATOM 746 C CA . PRO A 1 99 ? 6.849 -3.113 -14.172 1.00 91.75 99 PRO A CA 1
ATOM 747 C C . PRO A 1 99 ? 7.664 -2.936 -12.877 1.00 91.75 99 PRO A C 1
ATOM 749 O O . PRO A 1 99 ? 8.005 -3.936 -12.243 1.00 91.75 99 PRO A O 1
ATOM 752 N N . PRO A 1 100 ? 7.966 -1.694 -12.465 1.00 94.31 100 PRO A N 1
ATOM 753 C CA . PRO A 1 100 ? 8.771 -1.455 -11.277 1.00 94.31 100 PRO A CA 1
ATOM 754 C C . PRO A 1 100 ? 8.004 -1.797 -9.999 1.00 94.31 100 PRO A C 1
ATOM 756 O O . PRO A 1 100 ? 6.824 -1.467 -9.849 1.00 94.31 100 PRO A O 1
ATOM 759 N N . THR A 1 101 ? 8.694 -2.449 -9.064 1.00 93.44 101 THR A N 1
ATOM 760 C CA . THR A 1 101 ? 8.116 -2.922 -7.792 1.00 93.44 101 THR A CA 1
ATOM 761 C C . THR A 1 101 ? 8.592 -2.135 -6.569 1.00 93.44 101 THR A C 1
ATOM 763 O O . THR A 1 101 ? 7.923 -2.140 -5.535 1.00 93.44 101 THR A O 1
ATOM 766 N N . SER A 1 102 ? 9.721 -1.428 -6.671 1.00 95.06 102 SER A N 1
ATOM 767 C CA . SER A 1 102 ? 10.259 -0.548 -5.631 1.00 95.06 102 SER A CA 1
ATOM 768 C C . SER A 1 102 ? 11.148 0.538 -6.249 1.00 95.06 102 SER A C 1
ATOM 770 O O . SER A 1 102 ? 11.406 0.503 -7.448 1.00 95.06 102 SER A O 1
ATOM 772 N N . GLY A 1 103 ? 11.595 1.519 -5.457 1.00 96.00 103 GLY A N 1
ATOM 773 C CA . GLY A 1 103 ? 12.532 2.540 -5.927 1.00 96.00 103 GLY A CA 1
ATOM 774 C C . GLY A 1 103 ? 12.201 3.965 -5.507 1.00 96.00 103 GLY A C 1
ATOM 775 O O . GLY A 1 103 ? 11.167 4.254 -4.895 1.00 96.00 103 GLY A O 1
ATOM 776 N N . ASN A 1 104 ? 13.112 4.875 -5.849 1.00 96.94 104 ASN A N 1
ATOM 777 C CA . ASN A 1 104 ? 12.870 6.313 -5.767 1.00 96.94 104 ASN A CA 1
ATOM 778 C C . ASN A 1 104 ? 11.768 6.711 -6.745 1.00 96.94 104 ASN A C 1
ATOM 780 O O . ASN A 1 104 ? 11.747 6.251 -7.879 1.00 96.94 104 ASN A O 1
ATOM 784 N N . HIS A 1 105 ? 10.852 7.566 -6.313 1.00 97.38 105 HIS A N 1
ATOM 785 C CA . HIS A 1 105 ? 9.593 7.768 -7.017 1.00 97.38 105 HIS A CA 1
ATOM 786 C C . HIS A 1 105 ? 9.081 9.200 -6.835 1.00 97.38 105 HIS A C 1
ATOM 788 O O . HIS A 1 105 ? 9.653 9.997 -6.092 1.00 97.38 105 HIS A O 1
ATOM 794 N N . PHE A 1 106 ? 8.037 9.591 -7.560 1.00 96.56 106 PHE A N 1
ATOM 795 C CA . PHE A 1 106 ? 7.582 10.981 -7.541 1.00 96.56 106 PHE A CA 1
ATOM 796 C C . PHE A 1 106 ? 6.851 11.282 -6.237 1.00 96.56 106 PHE A C 1
ATOM 798 O O . PHE A 1 106 ? 6.109 10.449 -5.733 1.00 96.56 106 PHE A O 1
ATOM 805 N N . GLY A 1 107 ? 6.996 12.496 -5.704 1.00 96.19 107 GLY A N 1
ATOM 806 C CA . GLY A 1 107 ? 6.269 12.902 -4.491 1.00 96.19 107 GLY A CA 1
ATOM 807 C C . GLY A 1 107 ? 4.757 13.094 -4.687 1.00 96.19 107 GLY A C 1
ATOM 808 O O . GLY A 1 107 ? 4.048 13.366 -3.725 1.00 96.19 107 GLY A O 1
ATOM 809 N N . THR A 1 108 ? 4.260 13.006 -5.925 1.00 95.44 108 THR A N 1
ATOM 810 C CA . THR A 1 108 ? 2.834 13.140 -6.251 1.00 95.44 108 THR A CA 1
ATOM 811 C C . THR A 1 108 ? 2.283 11.797 -6.749 1.00 95.44 108 THR A C 1
ATOM 813 O O . THR A 1 108 ? 2.789 11.300 -7.758 1.00 95.44 108 THR A O 1
ATOM 816 N N . PRO A 1 109 ? 1.257 11.230 -6.085 1.00 95.38 109 PRO A N 1
ATOM 817 C CA . PRO A 1 109 ? 0.589 10.006 -6.526 1.00 95.38 109 PRO A CA 1
ATOM 818 C C . PRO A 1 109 ? -0.281 10.223 -7.769 1.00 95.38 109 PRO A C 1
ATOM 820 O O . PRO A 1 109 ? -0.595 11.355 -8.143 1.00 95.38 109 PRO A O 1
ATOM 823 N N . LEU A 1 110 ? -0.742 9.119 -8.361 1.00 96.50 110 LEU A N 1
ATOM 824 C CA . LEU A 1 110 ? -1.838 9.139 -9.334 1.00 96.50 110 LEU A CA 1
ATOM 825 C C . LEU A 1 110 ? -3.188 9.025 -8.627 1.00 96.50 110 LEU A C 1
ATOM 827 O O . LEU A 1 110 ? -3.321 8.309 -7.631 1.00 96.50 110 LEU A O 1
ATOM 831 N N . ASP A 1 111 ? -4.210 9.649 -9.212 1.00 96.81 111 ASP A N 1
ATOM 832 C CA . ASP A 1 111 ? -5.598 9.368 -8.852 1.00 96.81 111 ASP A CA 1
ATOM 833 C C . ASP A 1 111 ? -5.936 7.888 -9.100 1.00 96.81 111 ASP A C 1
ATOM 835 O O . ASP A 1 111 ? -5.440 7.257 -10.036 1.00 96.81 111 ASP A O 1
ATOM 839 N N . ALA A 1 112 ? -6.825 7.326 -8.281 1.00 95.38 112 ALA A N 1
ATOM 840 C CA . ALA A 1 112 ? -7.334 5.982 -8.518 1.00 95.38 112 ALA A CA 1
ATOM 841 C C . ALA A 1 112 ? -8.261 5.971 -9.743 1.00 95.38 112 ALA A C 1
ATOM 843 O O . ALA A 1 112 ? -9.183 6.784 -9.846 1.00 95.38 112 ALA A O 1
ATOM 844 N N . GLY A 1 113 ? -8.068 5.017 -10.653 1.00 95.12 113 GLY A N 1
ATOM 845 C CA . GLY A 1 113 ? -8.921 4.899 -11.827 1.00 95.12 113 GLY A CA 1
ATOM 846 C C . GLY A 1 113 ? -8.338 4.039 -12.937 1.00 95.12 113 GLY A C 1
ATOM 847 O O . GLY A 1 113 ? -7.364 3.313 -12.754 1.00 95.12 113 GLY A O 1
ATOM 848 N N . PHE A 1 114 ? -8.981 4.129 -14.099 1.00 94.62 114 PHE A N 1
ATOM 849 C CA . PHE A 1 114 ? -8.557 3.464 -15.322 1.00 94.62 114 PHE A CA 1
ATOM 850 C C . PHE A 1 114 ? -7.848 4.460 -16.234 1.00 94.62 114 PHE A C 1
ATOM 852 O O . PHE A 1 114 ? -8.423 5.484 -16.609 1.00 94.62 114 PHE A O 1
ATOM 859 N N . PHE A 1 115 ? -6.620 4.128 -16.621 1.00 93.00 115 PHE A N 1
ATOM 860 C CA . PHE A 1 115 ? -5.805 4.950 -17.503 1.00 93.00 115 PHE A CA 1
ATOM 861 C C . PHE A 1 115 ? -5.666 4.257 -18.865 1.00 93.00 115 PHE A C 1
ATOM 863 O O . PHE A 1 115 ? -5.126 3.152 -18.921 1.00 93.00 115 PHE A O 1
ATOM 870 N N . PRO A 1 116 ? -6.155 4.867 -19.963 1.00 90.06 116 PRO A N 1
ATOM 871 C CA . PRO A 1 116 ? -6.038 4.302 -21.311 1.00 90.06 116 PRO A CA 1
ATOM 872 C C . PRO A 1 116 ? -4.657 4.538 -21.941 1.00 90.06 116 PRO A C 1
ATOM 874 O O . PRO A 1 116 ? -4.362 3.993 -23.000 1.00 90.06 116 PRO A O 1
ATOM 877 N N . SER A 1 117 ? -3.832 5.382 -21.321 1.00 91.25 117 SER A N 1
ATOM 878 C CA . SER A 1 117 ? -2.448 5.635 -21.704 1.00 91.25 117 SER A CA 1
ATOM 879 C C . SER A 1 117 ? -1.519 5.266 -20.559 1.00 91.25 117 SER A C 1
ATOM 881 O O . SER A 1 117 ? -1.902 5.359 -19.388 1.00 91.25 117 SER A O 1
ATOM 883 N N . GLU A 1 118 ? -0.283 4.926 -20.905 1.00 91.00 118 GLU A N 1
ATOM 884 C CA . GLU A 1 118 ? 0.779 4.691 -19.935 1.00 91.00 118 GLU A CA 1
ATOM 885 C C . GLU A 1 118 ? 0.935 5.885 -18.984 1.00 91.00 118 GLU A C 1
ATOM 887 O O . GLU A 1 118 ? 0.795 7.047 -19.382 1.00 91.00 118 GLU A O 1
ATOM 892 N N . GLN A 1 119 ? 1.151 5.572 -17.710 1.00 93.81 119 GLN A N 1
ATOM 893 C CA . GLN A 1 119 ? 1.343 6.554 -16.652 1.00 93.81 119 GLN A CA 1
ATOM 894 C C . GLN A 1 119 ? 2.808 6.559 -16.215 1.00 93.81 119 GLN A C 1
ATOM 896 O O . GLN A 1 119 ? 3.466 5.524 -16.315 1.00 93.81 119 GLN A O 1
ATOM 901 N N . PRO A 1 120 ? 3.324 7.686 -15.695 1.00 93.94 120 PRO A N 1
ATOM 902 C CA . PRO A 1 120 ? 4.687 7.730 -15.192 1.00 93.94 120 PRO A CA 1
ATOM 903 C C . PRO A 1 120 ? 4.895 6.720 -14.060 1.00 93.94 120 PRO A C 1
ATOM 905 O O . PRO A 1 120 ? 4.220 6.781 -13.031 1.00 93.94 120 PRO A O 1
ATOM 908 N N . GLU A 1 121 ? 5.868 5.830 -14.229 1.00 94.81 121 GLU A N 1
ATOM 909 C CA . GLU A 1 121 ? 6.201 4.767 -13.276 1.00 94.81 121 GLU A CA 1
ATOM 910 C C . GLU A 1 121 ? 6.455 5.291 -11.858 1.00 94.81 121 GLU A C 1
ATOM 912 O O . GLU A 1 121 ? 5.936 4.738 -10.892 1.00 94.81 121 GLU A O 1
ATOM 917 N N . GLY A 1 122 ? 7.160 6.421 -11.725 1.00 95.56 122 GLY A N 1
ATOM 918 C CA . GLY A 1 122 ? 7.404 7.057 -10.428 1.00 95.56 122 GLY A CA 1
ATOM 919 C C . GLY A 1 122 ? 6.127 7.515 -9.712 1.00 95.56 122 GLY A C 1
ATOM 920 O O . GLY A 1 122 ? 6.094 7.561 -8.490 1.00 95.56 122 GLY A O 1
ATOM 921 N N . ALA A 1 123 ? 5.046 7.828 -10.426 1.00 95.75 123 ALA A N 1
ATOM 922 C CA . ALA A 1 123 ? 3.770 8.142 -9.784 1.00 95.75 123 ALA A CA 1
ATOM 923 C C . ALA A 1 123 ? 3.010 6.859 -9.383 1.00 95.75 123 ALA A C 1
ATOM 925 O O . ALA A 1 123 ? 2.316 6.837 -8.366 1.00 95.75 123 ALA A O 1
ATOM 926 N N . VAL A 1 124 ? 3.186 5.766 -10.137 1.00 96.12 124 VAL A N 1
ATOM 927 C CA . VAL A 1 124 ? 2.631 4.446 -9.792 1.00 96.12 124 VAL A CA 1
ATOM 928 C C . VAL A 1 124 ? 3.326 3.851 -8.564 1.00 96.12 124 VAL A C 1
ATOM 930 O O . VAL A 1 124 ? 2.650 3.333 -7.679 1.00 96.12 124 VAL A O 1
ATOM 933 N N . LEU A 1 125 ? 4.650 3.975 -8.450 1.00 96.56 125 LEU A N 1
ATOM 934 C CA . LEU A 1 125 ? 5.392 3.524 -7.269 1.00 96.56 125 LEU A CA 1
ATOM 935 C C . LEU A 1 125 ? 4.966 4.253 -5.989 1.00 96.56 125 LEU A C 1
ATOM 937 O O . LEU A 1 125 ? 4.857 3.615 -4.946 1.00 96.56 125 LEU A O 1
ATOM 941 N N . HIS A 1 126 ? 4.635 5.548 -6.064 1.00 96.94 126 HIS A N 1
ATOM 942 C CA . HIS A 1 126 ? 4.050 6.267 -4.925 1.00 96.94 126 HIS A CA 1
ATOM 943 C C . HIS A 1 126 ? 2.719 5.632 -4.493 1.00 96.94 126 HIS A C 1
ATOM 945 O O . HIS A 1 126 ? 2.440 5.454 -3.309 1.00 96.94 126 HIS A O 1
ATOM 951 N N . ASN A 1 127 ? 1.883 5.228 -5.454 1.00 97.12 127 ASN A N 1
ATOM 952 C CA . ASN A 1 127 ? 0.642 4.522 -5.152 1.00 97.12 127 ASN A CA 1
ATOM 953 C C . ASN A 1 127 ? 0.917 3.176 -4.455 1.00 97.12 127 ASN A C 1
ATOM 955 O O . ASN A 1 127 ? 0.217 2.854 -3.491 1.00 97.12 127 ASN A O 1
ATOM 959 N N . LEU A 1 128 ? 1.947 2.434 -4.881 1.00 95.88 128 LEU A N 1
ATOM 960 C CA . LEU A 1 128 ? 2.380 1.199 -4.216 1.00 95.88 128 LEU A CA 1
ATOM 961 C C . LEU A 1 128 ? 2.920 1.453 -2.795 1.00 95.88 128 LEU A C 1
ATOM 963 O O . LEU A 1 128 ? 2.579 0.691 -1.891 1.00 95.88 128 LEU A O 1
ATOM 967 N N . GLU A 1 129 ? 3.668 2.542 -2.556 1.00 95.94 129 GLU A N 1
ATOM 968 C CA . GLU A 1 129 ? 4.113 2.959 -1.207 1.00 95.94 129 GLU A CA 1
ATOM 969 C C . GLU A 1 129 ? 2.913 3.145 -0.263 1.00 95.94 129 GLU A C 1
ATOM 971 O O . GLU A 1 129 ? 2.942 2.748 0.903 1.00 95.94 129 GLU A O 1
ATOM 976 N N . HIS A 1 130 ? 1.817 3.688 -0.790 1.00 96.31 130 HIS A N 1
ATOM 977 C CA . HIS A 1 130 ? 0.570 3.903 -0.060 1.00 96.31 130 HIS A CA 1
ATOM 978 C C . HIS A 1 130 ? -0.372 2.684 -0.035 1.00 96.31 130 HIS A C 1
ATOM 980 O O . HIS A 1 130 ? -1.505 2.795 0.442 1.00 96.31 130 HIS A O 1
ATOM 986 N N . GLY A 1 131 ? 0.076 1.519 -0.512 1.00 95.50 131 GLY A N 1
ATOM 987 C CA . GLY A 1 131 ? -0.679 0.265 -0.471 1.00 95.50 131 GLY A CA 1
ATOM 988 C C . GLY A 1 131 ? -1.818 0.174 -1.489 1.00 95.50 131 GLY A C 1
ATOM 989 O O . GLY A 1 131 ? -2.738 -0.627 -1.310 1.00 95.50 131 GLY A O 1
ATOM 990 N N . GLN A 1 132 ? -1.796 0.994 -2.540 1.00 96.62 132 GLN A N 1
ATOM 991 C CA . GLN A 1 132 ? -2.713 0.840 -3.665 1.00 96.62 132 GLN A CA 1
ATOM 992 C C . GLN A 1 132 ? -2.279 -0.331 -4.557 1.00 96.62 132 GLN A C 1
ATOM 994 O O . GLN A 1 132 ? -1.124 -0.751 -4.550 1.00 96.62 132 GLN A O 1
ATOM 999 N N . ILE A 1 133 ? -3.216 -0.841 -5.355 1.00 95.75 133 ILE A N 1
ATOM 1000 C CA . ILE A 1 133 ? -2.968 -1.929 -6.303 1.00 95.75 133 ILE A CA 1
ATOM 1001 C C . ILE A 1 133 ? -2.849 -1.329 -7.701 1.00 95.75 133 ILE A C 1
ATOM 1003 O O . ILE A 1 133 ? -3.783 -0.683 -8.177 1.00 95.75 133 ILE A O 1
ATOM 1007 N N . ALA A 1 134 ? -1.720 -1.573 -8.363 1.00 94.50 134 ALA A N 1
ATOM 1008 C CA . ALA A 1 134 ? -1.511 -1.221 -9.760 1.00 94.50 134 ALA A CA 1
ATOM 1009 C C . ALA A 1 134 ? -1.665 -2.462 -10.649 1.00 94.50 134 ALA A C 1
ATOM 1011 O O . ALA A 1 134 ? -1.142 -3.531 -10.337 1.00 94.50 134 ALA A O 1
ATOM 1012 N N . ILE A 1 135 ? -2.400 -2.319 -11.753 1.00 93.44 135 ILE A N 1
ATOM 1013 C CA . ILE A 1 135 ? -2.607 -3.377 -12.746 1.00 93.44 135 ILE A CA 1
ATOM 1014 C C . ILE A 1 135 ? -2.193 -2.819 -14.102 1.00 93.44 135 ILE A C 1
ATOM 1016 O O . ILE A 1 135 ? -2.865 -1.944 -14.650 1.00 93.44 135 ILE A O 1
ATOM 1020 N N . TRP A 1 136 ? -1.104 -3.348 -14.649 1.00 91.12 136 TRP A N 1
ATOM 1021 C CA . TRP A 1 136 ? -0.713 -3.097 -16.030 1.00 91.12 136 TRP A CA 1
ATOM 1022 C C . TRP A 1 136 ? -1.403 -4.106 -16.937 1.00 91.12 136 TRP A C 1
ATOM 1024 O O . TRP A 1 136 ? -1.461 -5.299 -16.638 1.00 91.12 136 TRP A O 1
ATOM 1034 N N . TYR A 1 137 ? -1.941 -3.622 -18.049 1.00 89.38 137 TYR A N 1
ATOM 1035 C CA . TYR A 1 137 ? -2.640 -4.442 -19.025 1.00 89.38 137 TYR A CA 1
ATOM 1036 C C . TYR A 1 137 ? -2.232 -4.008 -20.431 1.00 89.38 137 TYR A C 1
ATOM 1038 O O . TYR A 1 137 ? -1.974 -2.831 -20.683 1.00 89.38 137 TYR A O 1
ATOM 1046 N N . SER A 1 138 ? -2.175 -4.966 -21.355 1.00 86.81 138 SER A N 1
ATOM 1047 C CA . SER A 1 138 ? -2.065 -4.639 -22.774 1.00 86.81 138 SER A CA 1
ATOM 1048 C C . SER A 1 138 ? -3.427 -4.139 -23.262 1.00 86.81 138 SER A C 1
ATOM 1050 O O . SER A 1 138 ? -4.420 -4.830 -23.022 1.00 86.81 138 SER A O 1
ATOM 1052 N N . PRO A 1 139 ? -3.517 -2.994 -23.960 1.00 81.12 139 PRO A N 1
ATOM 1053 C CA . PRO A 1 139 ? -4.783 -2.539 -24.533 1.00 81.12 139 PRO A CA 1
ATOM 1054 C C . PRO A 1 139 ? -5.334 -3.517 -25.584 1.00 81.12 139 PRO A C 1
ATOM 1056 O O . PRO A 1 139 ? -6.537 -3.527 -25.827 1.00 81.12 139 PRO A O 1
ATOM 1059 N N . ASP A 1 140 ? -4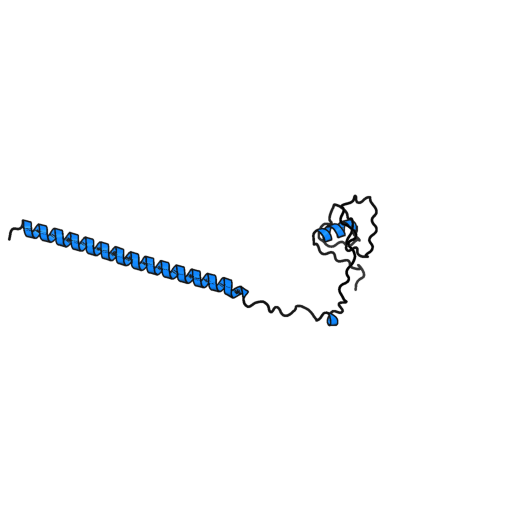.469 -4.363 -26.151 1.00 84.31 140 ASP A N 1
ATOM 1060 C CA . ASP A 1 140 ? -4.811 -5.375 -27.153 1.00 84.31 140 ASP A CA 1
ATOM 1061 C C . ASP A 1 140 ? -5.021 -6.778 -26.544 1.00 84.31 140 ASP A C 1
ATOM 1063 O O . ASP A 1 140 ? -5.033 -7.770 -27.277 1.00 84.31 140 ASP A O 1
ATOM 1067 N N . MET A 1 141 ? -5.134 -6.904 -25.211 1.00 76.50 141 MET A N 1
ATOM 1068 C CA . MET A 1 141 ? -5.493 -8.190 -24.596 1.00 76.50 141 MET A CA 1
ATOM 1069 C C . MET A 1 141 ? -6.886 -8.631 -25.107 1.00 76.50 141 MET A C 1
ATOM 1071 O O . MET A 1 141 ? -7.792 -7.795 -25.128 1.00 76.50 141 MET A O 1
ATOM 1075 N N . PRO A 1 142 ? -7.052 -9.894 -25.556 1.00 66.06 142 PRO A N 1
ATOM 1076 C CA . PRO A 1 142 ? -8.279 -10.385 -26.192 1.00 66.06 142 PRO A CA 1
ATOM 1077 C C . PRO A 1 142 ? -9.515 -10.404 -25.284 1.00 66.06 142 PRO A C 1
ATOM 1079 O O . PRO A 1 142 ? -9.361 -10.527 -24.048 1.00 66.06 142 PRO A O 1
#